Protein AF-A0A7C7N7G2-F1 (afdb_monomer)

pLDDT: mean 94.29, std 6.05, range [54.94, 98.62]

Foldseek 3Di:
DLLVVQVQPVLLVVQCVPDPDDDPVCSLVSSVSSVRPDSVSSVVCVVVVVCVVVVVVVVVVCVVVVNDDPPKDWAADQDPVVRDGPGDIDPDDDDPVVVVVRNVVRVVVVVVVVVPPD

Structure (mmCIF, N/CA/C/O backbone):
data_AF-A0A7C7N7G2-F1
#
_entry.id   AF-A0A7C7N7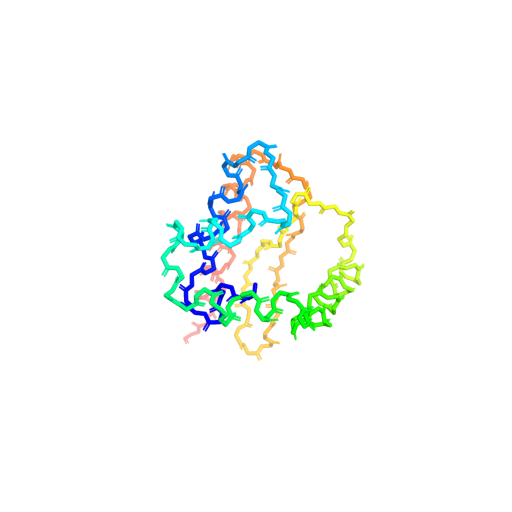G2-F1
#
loop_
_atom_site.group_PDB
_atom_site.id
_atom_site.type_symbol
_atom_site.label_atom_id
_atom_site.label_alt_id
_atom_site.label_comp_id
_atom_site.label_asym_id
_atom_site.label_entity_id
_atom_site.label_seq_id
_atom_site.pdbx_PDB_ins_code
_atom_site.Cartn_x
_atom_site.Cartn_y
_atom_site.Cartn_z
_atom_site.occupancy
_atom_site.B_iso_or_equiv
_atom_site.auth_seq_id
_atom_site.auth_comp_id
_atom_site.auth_asym_id
_atom_site.auth_atom_id
_atom_site.pdbx_PDB_model_num
ATOM 1 N N . GLU A 1 1 ? -8.825 -3.181 3.346 1.00 96.62 1 GLU A N 1
ATOM 2 C CA . GLU A 1 1 ? -10.116 -3.633 2.770 1.00 96.62 1 GLU A CA 1
ATOM 3 C C . GLU A 1 1 ? -11.375 -3.025 3.394 1.00 96.62 1 GLU A C 1
ATOM 5 O O . GLU A 1 1 ? -12.099 -2.375 2.659 1.00 96.62 1 GLU A O 1
ATOM 10 N N . CYS A 1 2 ? -11.637 -3.101 4.707 1.00 97.75 2 CYS A N 1
ATOM 11 C CA . CYS A 1 2 ? -12.882 -2.521 5.266 1.00 97.75 2 CYS A CA 1
ATOM 12 C C . CYS A 1 2 ? -13.076 -1.013 4.992 1.00 97.75 2 CYS A C 1
ATOM 14 O O . CYS A 1 2 ? -14.198 -0.563 4.784 1.00 97.75 2 CYS A O 1
ATOM 16 N N . ALA A 1 3 ? -11.994 -0.224 4.956 1.00 98.19 3 ALA A N 1
ATOM 17 C CA . ALA A 1 3 ? -12.060 1.171 4.507 1.00 98.19 3 ALA A CA 1
ATOM 18 C C . ALA A 1 3 ? -12.101 1.308 2.974 1.00 98.19 3 ALA A C 1
ATOM 20 O O . ALA A 1 3 ? -12.727 2.233 2.469 1.00 98.19 3 ALA A O 1
ATOM 21 N N . ARG A 1 4 ? -11.490 0.371 2.228 1.00 98.25 4 ARG A N 1
ATOM 22 C CA . ARG A 1 4 ? -11.544 0.321 0.754 1.00 98.25 4 ARG A CA 1
ATOM 23 C C . ARG A 1 4 ? -12.975 0.148 0.258 1.00 98.25 4 ARG A C 1
ATOM 25 O O . ARG A 1 4 ? -13.371 0.845 -0.662 1.00 98.25 4 ARG A O 1
ATOM 32 N N . GLU A 1 5 ? -13.753 -0.705 0.922 1.00 97.62 5 GLU A N 1
ATOM 33 C CA . GLU A 1 5 ? -15.187 -0.902 0.661 1.00 97.62 5 GLU A CA 1
ATOM 34 C C . GLU A 1 5 ? -15.998 0.405 0.751 1.00 97.62 5 GLU A C 1
ATOM 36 O O . GLU A 1 5 ? -17.083 0.502 0.191 1.00 97.62 5 GLU A O 1
ATOM 41 N N . GLN A 1 6 ? -15.469 1.420 1.439 1.00 98.19 6 GLN A N 1
ATOM 42 C CA . GLN A 1 6 ? -16.080 2.742 1.581 1.00 98.19 6 GLN A CA 1
ATOM 43 C C . GLN A 1 6 ? -15.257 3.846 0.894 1.00 98.19 6 GLN A C 1
ATOM 45 O O . GLN A 1 6 ? -15.407 5.019 1.223 1.00 98.19 6 GLN A O 1
ATOM 50 N N . GLY A 1 7 ? -14.361 3.478 -0.030 1.00 98.38 7 GLY A N 1
ATOM 51 C CA . GLY A 1 7 ? -13.561 4.413 -0.824 1.00 98.38 7 GLY A CA 1
ATOM 52 C C . GLY A 1 7 ? -12.432 5.120 -0.068 1.00 98.38 7 GLY A C 1
ATOM 53 O O . GLY A 1 7 ? -11.885 6.079 -0.593 1.00 98.38 7 GLY A O 1
ATOM 54 N N . LYS A 1 8 ? -12.077 4.671 1.145 1.00 98.62 8 LYS A N 1
ATOM 55 C CA . LYS A 1 8 ? -11.103 5.321 2.049 1.00 98.62 8 LYS A CA 1
ATOM 56 C C . LYS A 1 8 ? -9.864 4.483 2.339 1.00 98.62 8 LYS A C 1
ATOM 58 O O . LYS A 1 8 ? -9.337 4.478 3.453 1.00 98.62 8 LYS A O 1
ATOM 63 N N . PHE A 1 9 ? -9.420 3.703 1.353 1.00 98.12 9 PHE A N 1
ATOM 64 C CA . PHE A 1 9 ? -8.233 2.863 1.511 1.00 98.12 9 PHE A CA 1
ATOM 65 C C . PHE A 1 9 ? -6.979 3.704 1.745 1.00 98.12 9 PHE A C 1
ATOM 67 O O . PHE A 1 9 ? -6.290 3.504 2.743 1.00 98.12 9 PHE A O 1
ATOM 74 N N . TRP A 1 10 ? -6.700 4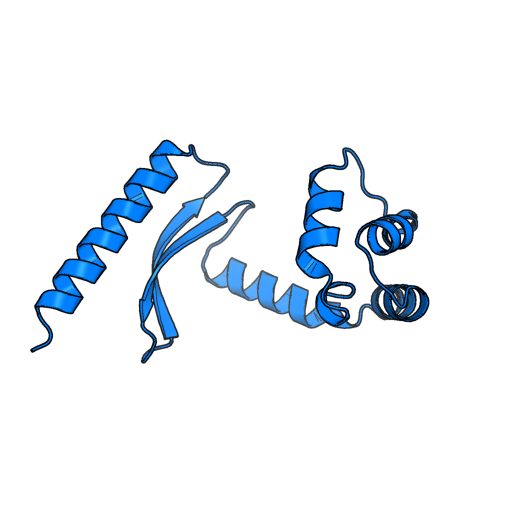.641 0.838 1.00 98.12 10 TRP A N 1
ATOM 75 C CA . TRP A 1 10 ? -5.451 5.395 0.832 1.00 98.12 10 TRP A CA 1
ATOM 76 C C . TRP A 1 10 ? -5.347 6.351 2.016 1.00 98.12 10 TRP A C 1
ATOM 78 O O . TRP A 1 10 ? -4.278 6.459 2.614 1.00 98.12 10 TRP A O 1
ATOM 88 N N . GLU A 1 11 ? -6.453 6.986 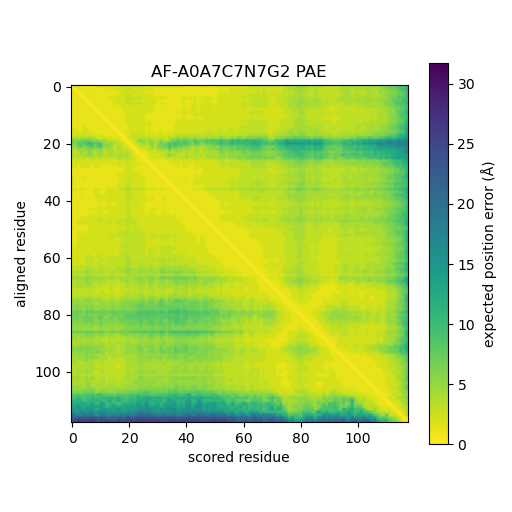2.399 1.00 98.50 11 GLU A N 1
ATOM 89 C CA . GLU A 1 11 ? -6.523 7.888 3.545 1.00 98.50 11 GLU A CA 1
ATOM 90 C C . GLU A 1 11 ? -6.302 7.143 4.859 1.00 98.50 11 GLU A C 1
ATOM 92 O O . GLU A 1 11 ? -5.506 7.591 5.685 1.00 98.50 11 GLU A O 1
ATOM 97 N N . LEU A 1 12 ? -6.933 5.974 5.041 1.00 98.06 12 LEU A N 1
ATOM 98 C CA . LEU A 1 12 ? -6.672 5.154 6.222 1.00 98.06 12 LEU A CA 1
ATOM 99 C C . LEU A 1 12 ? -5.223 4.666 6.224 1.00 98.06 12 LEU A C 1
ATOM 101 O O . LEU A 1 12 ? -4.540 4.804 7.231 1.00 98.06 12 LEU A O 1
ATOM 105 N N . GLN A 1 13 ? -4.741 4.137 5.100 1.00 97.00 13 GLN A N 1
ATOM 106 C CA . GLN A 1 13 ? -3.374 3.641 4.963 1.00 97.00 13 GLN A CA 1
ATOM 107 C C . GLN A 1 13 ? -2.348 4.724 5.329 1.00 97.00 13 GLN A C 1
ATOM 109 O O . GLN A 1 13 ? -1.498 4.476 6.177 1.00 97.00 13 GLN A O 1
ATOM 114 N N . LYS A 1 14 ? -2.490 5.952 4.813 1.00 97.44 14 LYS A N 1
ATOM 115 C CA . LYS A 1 14 ? -1.603 7.079 5.145 1.00 97.44 14 LYS A CA 1
ATOM 116 C C . LYS A 1 14 ? -1.557 7.359 6.650 1.00 97.44 14 LYS A C 1
ATOM 118 O O . LYS A 1 14 ? -0.478 7.532 7.205 1.00 97.44 14 LYS A O 1
ATOM 123 N N . LEU A 1 15 ? -2.714 7.373 7.315 1.00 96.56 15 LEU A N 1
ATOM 124 C CA . LEU A 1 15 ? -2.787 7.603 8.760 1.00 96.56 15 LEU A CA 1
ATOM 125 C C . LEU A 1 15 ? -2.127 6.481 9.570 1.00 96.56 15 LEU A C 1
ATOM 127 O O . LEU A 1 15 ? -1.502 6.760 10.590 1.00 96.56 15 LEU A O 1
ATOM 131 N N . LEU A 1 16 ? -2.266 5.226 9.133 1.00 95.94 16 LEU A N 1
ATOM 132 C CA . LEU A 1 16 ? -1.651 4.085 9.812 1.00 95.94 16 LEU A CA 1
ATOM 133 C C . LEU A 1 16 ? -0.126 4.087 9.660 1.00 95.94 16 LEU A C 1
ATOM 135 O O . LEU A 1 16 ? 0.560 3.861 10.647 1.00 95.94 16 LEU A O 1
ATOM 139 N N . TYR A 1 17 ? 0.399 4.392 8.469 1.00 94.06 17 TYR A N 1
ATOM 140 C CA . TYR A 1 17 ? 1.847 4.493 8.236 1.00 94.06 17 TYR A CA 1
ATOM 141 C C . TYR A 1 17 ? 2.499 5.666 8.977 1.00 94.06 17 TYR A C 1
ATOM 143 O O . TYR A 1 17 ? 3.665 5.581 9.338 1.00 94.06 17 TYR A O 1
ATOM 151 N N . ALA A 1 18 ? 1.758 6.750 9.214 1.00 95.31 18 ALA A N 1
ATOM 152 C CA . ALA A 1 18 ? 2.238 7.898 9.983 1.00 95.31 18 ALA A CA 1
ATOM 153 C C . ALA A 1 18 ? 2.114 7.718 11.510 1.00 95.31 18 ALA A C 1
ATOM 155 O O . ALA A 1 18 ? 2.437 8.637 12.255 1.00 95.31 18 ALA A O 1
ATOM 156 N N . SER A 1 19 ? 1.580 6.588 11.986 1.00 92.69 19 SER A N 1
ATOM 157 C CA . SER A 1 19 ? 1.373 6.336 13.415 1.00 92.69 19 SER A CA 1
ATOM 158 C C . SER A 1 19 ? 2.472 5.446 13.984 1.00 92.69 19 SER A C 1
ATOM 160 O O . SER A 1 19 ? 2.685 4.349 13.477 1.00 92.69 19 SER A O 1
ATOM 162 N N . ASP A 1 20 ? 3.070 5.850 15.106 1.00 87.00 20 ASP A N 1
ATOM 163 C CA . ASP A 1 20 ? 4.1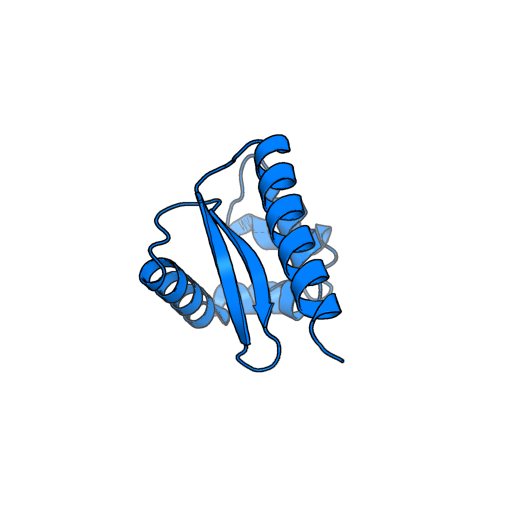21 5.068 15.782 1.00 87.00 20 ASP A CA 1
ATOM 164 C C . ASP A 1 20 ? 3.616 3.724 16.324 1.00 87.00 20 ASP A C 1
ATOM 166 O O . ASP A 1 20 ? 4.349 2.743 16.416 1.00 87.00 20 ASP A O 1
ATOM 170 N N . SER A 1 21 ? 2.336 3.667 16.703 1.00 87.81 21 SER A N 1
ATOM 171 C CA . SER A 1 21 ? 1.691 2.432 17.134 1.00 87.81 21 SER A CA 1
ATOM 172 C C . SER A 1 21 ? 0.227 2.398 16.718 1.00 87.81 21 SER A C 1
ATOM 174 O O . SER A 1 21 ? -0.529 3.357 16.881 1.00 87.81 21 SER A O 1
ATOM 176 N N . VAL A 1 22 ? -0.191 1.251 16.189 1.00 88.75 22 VAL A N 1
ATOM 177 C CA . VAL A 1 22 ? -1.573 1.006 15.780 1.00 88.75 22 VAL A CA 1
ATOM 178 C C . VAL A 1 22 ? -2.105 -0.174 16.573 1.00 88.75 22 VAL A C 1
ATOM 180 O O . VAL A 1 22 ? -1.664 -1.307 16.400 1.00 88.75 22 VAL A O 1
ATOM 183 N N . SER A 1 23 ? -3.106 0.072 17.418 1.00 90.50 23 SER A N 1
ATOM 184 C CA . SER A 1 23 ? -3.841 -1.004 18.082 1.00 90.50 23 SER A CA 1
ATOM 185 C C . SER A 1 23 ? -5.150 -1.301 17.360 1.00 90.50 23 SER A C 1
ATOM 187 O O . SE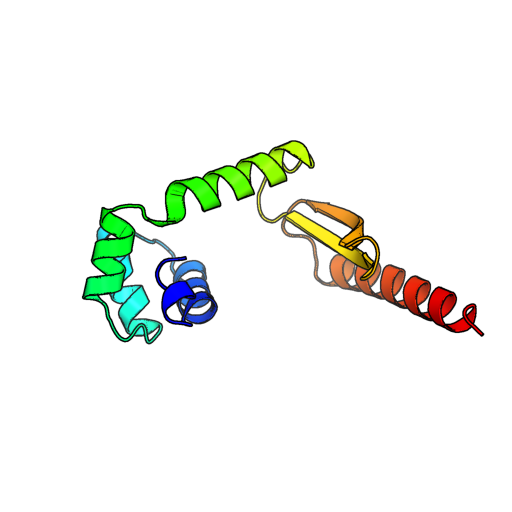R A 1 23 ? -5.861 -0.401 16.900 1.00 90.50 23 SER A O 1
ATOM 189 N N . ARG A 1 24 ? -5.524 -2.586 17.311 1.00 86.88 24 ARG A N 1
ATOM 190 C CA . ARG A 1 24 ? -6.785 -3.021 16.691 1.00 86.88 24 ARG A CA 1
ATOM 191 C C . ARG A 1 24 ? -8.002 -2.324 17.306 1.00 86.88 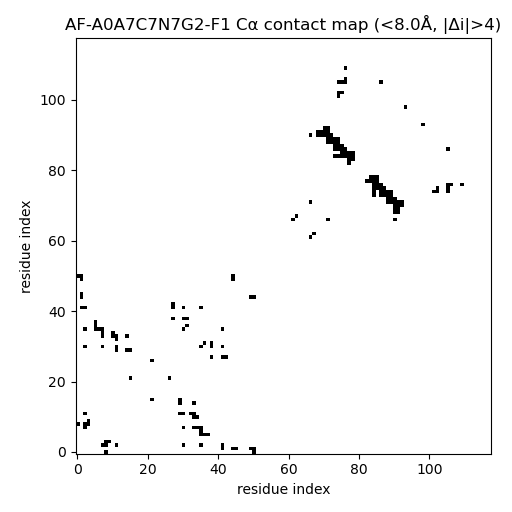24 ARG A C 1
ATOM 193 O O . ARG A 1 24 ? -8.913 -1.944 16.576 1.00 86.88 24 ARG A O 1
ATOM 200 N N . ALA A 1 25 ? -7.992 -2.105 18.623 1.00 89.00 25 ALA A N 1
ATOM 201 C CA . ALA A 1 25 ? -9.067 -1.415 19.335 1.00 89.00 25 ALA A CA 1
ATOM 202 C C . ALA A 1 25 ? -9.278 0.026 18.835 1.00 89.00 25 ALA A C 1
ATOM 204 O O . ALA A 1 25 ? -10.414 0.499 18.774 1.00 89.00 25 ALA A O 1
ATOM 205 N N . LYS A 1 26 ? -8.206 0.709 18.410 1.00 91.56 26 LYS A N 1
ATOM 206 C CA . LYS A 1 26 ? -8.249 2.099 17.936 1.00 91.56 26 LYS A CA 1
ATOM 207 C C . LYS A 1 26 ? -8.443 2.241 16.421 1.00 91.56 26 LYS A C 1
ATOM 209 O O . LYS A 1 26 ? -8.660 3.355 15.957 1.00 91.56 26 LYS A O 1
ATOM 214 N N . LEU A 1 27 ? -8.466 1.154 15.638 1.00 94.81 27 LEU A N 1
ATOM 215 C CA . LEU A 1 27 ? -8.610 1.222 14.169 1.00 94.81 27 LEU A CA 1
ATOM 216 C C . LEU A 1 27 ? -9.844 2.006 13.698 1.00 94.81 27 LEU A C 1
ATOM 218 O O . LEU A 1 27 ? -9.781 2.710 12.695 1.00 94.81 27 LEU A O 1
ATOM 222 N N . HIS A 1 28 ? -10.956 1.930 14.430 1.00 95.06 28 HIS A N 1
ATOM 223 C CA . HIS A 1 28 ? -12.165 2.685 14.096 1.00 95.06 28 HIS A CA 1
ATOM 224 C C . HIS A 1 28 ? -11.973 4.210 14.224 1.00 95.06 28 HIS A C 1
ATOM 226 O O . HIS A 1 28 ? -12.621 4.968 13.509 1.00 95.06 28 HIS A O 1
ATOM 232 N N . GLN A 1 29 ? -11.075 4.674 15.101 1.00 96.19 29 GLN A N 1
ATOM 233 C CA . GLN A 1 29 ? -10.749 6.096 15.250 1.00 96.19 29 GLN A CA 1
ATOM 234 C C . GLN A 1 29 ? -9.953 6.593 14.040 1.00 96.19 29 GLN A C 1
ATOM 236 O O . GLN A 1 29 ? -10.250 7.657 13.504 1.00 96.19 29 GLN A O 1
ATOM 241 N N . TYR A 1 30 ? -8.999 5.794 13.558 1.00 97.75 30 TYR A N 1
ATOM 242 C CA . TYR A 1 30 ? -8.291 6.078 12.309 1.00 97.75 30 TYR A CA 1
ATOM 243 C C . TYR A 1 30 ? -9.232 6.051 11.106 1.00 97.75 30 TYR A C 1
ATOM 245 O O . TYR A 1 30 ? -9.156 6.933 10.260 1.00 97.75 30 TYR A O 1
ATOM 253 N N . ALA A 1 31 ? -10.170 5.101 11.061 1.00 97.81 31 ALA A N 1
ATOM 254 C CA . ALA A 1 31 ? -11.195 5.052 10.022 1.00 97.81 31 ALA A CA 1
ATOM 255 C C . ALA A 1 31 ? -12.060 6.326 10.009 1.00 97.81 31 ALA A C 1
ATOM 257 O O . ALA A 1 31 ? -12.276 6.898 8.943 1.00 97.81 31 ALA A O 1
ATOM 258 N N . LYS A 1 32 ? -12.483 6.824 11.182 1.00 97.81 32 LYS A N 1
ATOM 259 C CA . LYS A 1 32 ? -13.177 8.121 11.304 1.00 97.81 32 LYS A CA 1
ATOM 260 C C . LYS A 1 32 ? -12.337 9.264 10.737 1.00 97.81 32 LYS A C 1
ATOM 262 O O . LYS A 1 32 ? -12.822 10.006 9.891 1.00 97.81 32 LYS A O 1
ATOM 267 N N . LYS A 1 33 ? -11.070 9.372 11.154 1.00 97.75 33 LYS A N 1
ATOM 268 C CA . LYS A 1 33 ? -10.136 10.403 10.661 1.00 97.75 33 LYS A CA 1
ATOM 269 C C . LYS A 1 33 ? -9.896 10.310 9.149 1.00 97.75 33 LYS A C 1
ATOM 271 O O . LYS A 1 33 ? -9.757 11.333 8.494 1.00 97.75 33 LYS A O 1
ATOM 276 N N . ALA A 1 34 ? -9.898 9.101 8.592 1.00 98.12 34 ALA A N 1
ATOM 277 C CA . ALA A 1 34 ? -9.780 8.849 7.157 1.00 98.12 34 ALA A CA 1
ATOM 278 C C . ALA A 1 34 ? -11.043 9.223 6.356 1.00 98.12 34 ALA A C 1
ATOM 280 O O . ALA A 1 34 ? -11.050 9.105 5.132 1.00 98.12 34 ALA A O 1
ATOM 281 N N . GLY A 1 35 ? -12.130 9.627 7.021 1.00 98.31 35 GLY A N 1
ATOM 282 C CA . GLY A 1 35 ? -13.397 9.968 6.378 1.00 98.31 35 GLY A CA 1
ATOM 283 C C . GLY A 1 35 ? -14.270 8.759 6.030 1.00 98.31 35 GLY A C 1
ATOM 284 O O . GLY A 1 35 ? -15.117 8.857 5.141 1.00 98.31 35 GLY A O 1
ATOM 285 N N . VAL A 1 36 ? -14.077 7.610 6.692 1.00 98.56 36 VAL A N 1
ATOM 286 C CA . VAL A 1 36 ? -14.992 6.465 6.565 1.00 98.56 36 VAL A CA 1
ATOM 287 C C . VAL A 1 36 ? -16.353 6.867 7.131 1.00 98.56 36 VAL A C 1
ATOM 289 O O . VAL A 1 36 ? -16.478 7.140 8.323 1.00 98.56 36 VAL A O 1
ATOM 292 N N . ARG A 1 37 ? -17.377 6.896 6.270 1.00 98.00 37 ARG A N 1
ATOM 293 C CA . ARG A 1 37 ? -18.709 7.414 6.618 1.00 98.00 37 ARG A CA 1
ATOM 294 C C . ARG A 1 37 ? -19.478 6.486 7.556 1.00 98.00 37 ARG A C 1
ATOM 296 O O . ARG A 1 37 ? -20.057 6.951 8.529 1.00 98.00 37 ARG A O 1
ATOM 303 N N . ASN A 1 38 ? -19.475 5.179 7.287 1.00 98.31 38 ASN A N 1
ATOM 304 C CA . ASN A 1 38 ? -20.196 4.200 8.096 1.00 98.31 38 ASN A CA 1
ATOM 305 C C . ASN A 1 38 ? -19.221 3.394 8.966 1.00 98.31 38 ASN A C 1
ATOM 307 O O . ASN A 1 38 ? -18.636 2.386 8.548 1.00 98.31 38 ASN A O 1
ATOM 311 N N . ILE A 1 39 ? -19.040 3.862 10.199 1.00 98.06 39 ILE A N 1
ATOM 312 C CA . ILE A 1 39 ? -18.115 3.255 11.158 1.00 98.06 39 ILE A CA 1
ATOM 313 C C . ILE A 1 39 ? -18.639 1.936 11.711 1.00 98.06 39 ILE A C 1
ATOM 315 O O . ILE A 1 39 ? -17.835 1.040 11.965 1.00 98.06 39 ILE A O 1
ATOM 319 N N . ASP A 1 40 ? -19.950 1.768 11.849 1.00 98.19 40 ASP A N 1
ATOM 320 C CA . ASP A 1 40 ? -20.505 0.500 12.319 1.00 98.19 40 ASP A CA 1
ATOM 321 C C . ASP A 1 40 ? -20.308 -0.603 11.278 1.00 98.19 40 ASP A C 1
ATOM 323 O O . ASP A 1 40 ? -19.788 -1.663 11.616 1.00 98.19 40 ASP A O 1
ATOM 327 N N . ARG A 1 41 ? -20.530 -0.317 9.987 1.00 98.19 41 ARG A N 1
ATOM 328 C CA . ARG A 1 41 ? -20.170 -1.226 8.883 1.00 98.19 41 ARG A CA 1
ATOM 329 C C . ARG A 1 41 ? -18.678 -1.553 8.879 1.00 98.19 41 ARG A C 1
ATOM 331 O O . ARG A 1 41 ? -18.301 -2.703 8.662 1.00 98.19 41 ARG A O 1
ATOM 338 N N . PHE A 1 42 ? -17.814 -0.571 9.144 1.00 98.31 42 PHE A N 1
ATOM 339 C CA . PHE A 1 42 ? -16.372 -0.806 9.260 1.00 98.31 42 PHE A CA 1
ATOM 340 C C . PHE A 1 42 ? -16.032 -1.739 10.434 1.00 98.31 42 PHE A C 1
ATOM 342 O O . PHE A 1 42 ? -15.250 -2.677 10.268 1.00 98.31 42 PHE A O 1
ATOM 349 N N . LYS A 1 43 ? -16.632 -1.515 11.611 1.00 97.38 43 LYS A N 1
ATOM 350 C CA . LYS A 1 43 ? -16.442 -2.353 12.805 1.00 97.38 43 LYS A CA 1
ATOM 351 C C . LYS A 1 43 ? -16.940 -3.778 12.573 1.00 97.38 43 LYS A C 1
ATOM 353 O O . LYS A 1 43 ? -16.214 -4.713 12.901 1.00 97.38 43 LYS A O 1
ATOM 358 N N . THR A 1 44 ? -18.119 -3.944 11.977 1.00 97.88 44 THR A N 1
ATOM 359 C CA . THR A 1 44 ? -18.675 -5.253 11.610 1.00 97.88 44 THR A CA 1
ATOM 360 C C . THR A 1 44 ? -17.757 -5.979 10.632 1.00 97.88 44 THR A C 1
ATOM 362 O O . THR A 1 44 ? -17.330 -7.090 10.925 1.00 97.88 44 THR A O 1
ATOM 365 N N . CYS A 1 45 ? -17.311 -5.308 9.563 1.00 97.94 45 CYS A N 1
ATOM 366 C CA . CYS A 1 45 ? -16.348 -5.864 8.608 1.00 97.94 45 CYS A CA 1
ATOM 367 C C . CYS A 1 45 ? -15.057 -6.370 9.278 1.00 97.94 45 CYS A C 1
ATOM 369 O O . CYS A 1 45 ? -14.566 -7.455 8.953 1.00 97.94 45 CYS A O 1
ATOM 371 N N . LEU A 1 46 ? -14.506 -5.610 10.236 1.00 96.19 46 LEU A N 1
ATOM 372 C CA . LEU A 1 46 ? -13.329 -6.032 11.001 1.00 96.19 46 LEU A CA 1
ATOM 373 C C . LEU A 1 46 ? -13.623 -7.214 11.933 1.00 96.19 46 LEU A C 1
ATOM 375 O O . LEU A 1 46 ? -12.797 -8.123 12.028 1.00 96.19 46 LEU A O 1
ATOM 379 N N . LYS A 1 47 ? -14.768 -7.195 12.627 1.00 96.38 47 LYS A N 1
ATOM 380 C CA . LYS A 1 47 ? -15.188 -8.239 13.574 1.00 96.38 47 LYS A CA 1
ATOM 381 C C . LYS A 1 47 ? -15.394 -9.576 12.866 1.00 96.38 47 LYS A C 1
ATOM 383 O O . LYS A 1 47 ? -14.857 -10.584 13.310 1.00 96.38 47 LYS A O 1
ATOM 388 N N . GLU A 1 48 ? -16.112 -9.557 11.750 1.00 97.56 48 GLU A N 1
ATOM 389 C CA . GLU A 1 48 ? -16.408 -10.733 10.923 1.00 97.56 48 GLU A CA 1
ATOM 390 C C . GLU A 1 48 ? -15.203 -11.194 10.107 1.00 97.56 48 GLU A C 1
ATOM 392 O O . GLU A 1 48 ? -15.224 -12.271 9.524 1.00 97.56 48 GLU A O 1
ATOM 397 N N . ARG A 1 49 ? -14.130 -10.391 10.070 1.00 97.06 49 ARG A N 1
ATOM 398 C CA . ARG A 1 49 ? -12.936 -10.664 9.265 1.00 97.06 49 ARG A CA 1
ATOM 399 C C . ARG A 1 49 ? -13.289 -10.871 7.786 1.00 97.06 49 ARG A C 1
ATOM 401 O O . ARG A 1 49 ? -12.652 -11.675 7.114 1.00 97.06 49 ARG A O 1
ATOM 408 N N . LYS A 1 50 ? -14.250 -10.092 7.276 1.00 98.25 50 LYS A N 1
ATOM 409 C CA . LYS A 1 50 ? -14.873 -10.226 5.944 1.00 98.25 50 LYS A CA 1
ATOM 410 C C . LYS A 1 50 ? -13.890 -10.428 4.781 1.00 98.25 50 LYS A C 1
ATOM 412 O O . LYS A 1 50 ? -14.202 -11.127 3.831 1.00 98.25 50 LYS A O 1
ATOM 417 N N . TYR A 1 51 ? -12.709 -9.812 4.846 1.00 98.25 51 TYR A N 1
ATOM 418 C CA . TYR A 1 51 ? -11.689 -9.872 3.789 1.00 98.25 51 TYR A CA 1
ATOM 419 C C . TYR A 1 51 ? -10.456 -10.704 4.157 1.00 98.25 51 TYR A C 1
ATOM 421 O O . TYR A 1 51 ? -9.423 -10.575 3.506 1.00 98.25 51 TYR A O 1
ATOM 429 N N . LYS A 1 52 ? -10.521 -11.511 5.222 1.00 98.06 52 LYS A N 1
ATOM 430 C CA . LYS A 1 52 ? -9.376 -12.300 5.692 1.00 98.06 52 LYS A CA 1
ATOM 431 C C . LYS A 1 52 ? -8.841 -13.213 4.598 1.00 98.06 52 LYS A C 1
ATOM 433 O O . LYS A 1 52 ? -7.639 -13.193 4.368 1.00 98.06 52 LYS A O 1
ATOM 438 N N . ASP A 1 53 ? -9.710 -13.975 3.946 1.00 98.38 53 ASP A N 1
ATOM 439 C CA . ASP A 1 53 ? -9.264 -15.003 3.005 1.00 98.38 53 ASP A CA 1
ATOM 440 C C . ASP A 1 53 ? -8.621 -14.375 1.772 1.00 98.38 53 ASP A C 1
ATOM 442 O O . ASP A 1 53 ? -7.504 -14.741 1.435 1.00 98.38 53 ASP A O 1
ATOM 446 N N . ARG A 1 54 ? -9.209 -13.299 1.232 1.00 97.69 54 ARG A N 1
ATOM 447 C CA . ARG A 1 54 ? -8.575 -12.502 0.173 1.00 97.69 54 ARG A CA 1
ATOM 448 C C . ARG A 1 54 ? -7.175 -12.012 0.563 1.00 97.69 54 ARG A C 1
ATOM 450 O O . ARG A 1 54 ? -6.247 -12.166 -0.212 1.00 97.69 54 ARG A O 1
ATOM 457 N N . VAL A 1 55 ? -7.000 -11.455 1.766 1.00 97.38 55 VAL A N 1
ATOM 458 C CA . VAL A 1 55 ? -5.674 -10.994 2.229 1.00 97.38 55 VAL A CA 1
ATOM 459 C C . VAL A 1 55 ? -4.687 -12.159 2.376 1.00 97.38 55 VAL A C 1
ATOM 461 O O . VAL A 1 55 ? -3.499 -11.995 2.108 1.00 97.38 55 VAL A O 1
ATOM 464 N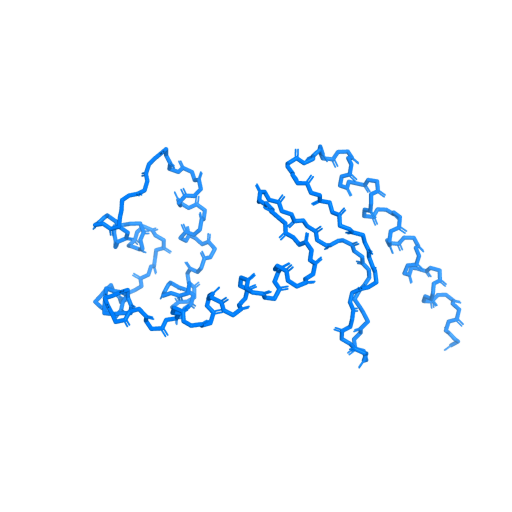 N . LEU A 1 56 ? -5.152 -13.332 2.813 1.00 98.06 56 LEU A N 1
ATOM 465 C CA . LEU A 1 56 ? -4.311 -14.526 2.917 1.00 98.06 56 LEU A CA 1
ATOM 466 C C . LEU A 1 56 ? -3.948 -15.102 1.548 1.00 98.06 56 LEU A C 1
ATOM 468 O O . LEU A 1 56 ? -2.852 -15.634 1.399 1.00 98.06 56 LEU A O 1
ATOM 472 N N . ASP A 1 57 ? -4.836 -15.006 0.568 1.00 98.19 57 ASP A N 1
ATOM 473 C CA . ASP A 1 57 ? -4.569 -15.458 -0.792 1.00 98.19 57 ASP A CA 1
ATOM 474 C C . ASP A 1 57 ? -3.590 -14.518 -1.503 1.00 98.19 57 ASP A C 1
ATOM 476 O O . ASP A 1 57 ? -2.590 -15.009 -2.029 1.00 98.19 57 ASP A O 1
ATOM 480 N N . ASP A 1 58 ? -3.762 -13.196 -1.369 1.00 96.50 58 ASP A N 1
ATOM 481 C CA . ASP A 1 58 ? -2.791 -12.191 -1.832 1.00 96.50 58 ASP A CA 1
ATOM 482 C C . ASP A 1 58 ? -1.395 -12.447 -1.210 1.00 96.50 58 ASP A C 1
ATOM 484 O O . ASP A 1 58 ? -0.364 -12.387 -1.885 1.00 96.50 58 ASP A O 1
ATOM 488 N N . LEU A 1 59 ? -1.341 -12.795 0.086 1.00 96.88 59 LEU A N 1
ATOM 489 C CA . LEU A 1 59 ? -0.093 -13.148 0.775 1.00 96.88 59 LEU A CA 1
ATOM 490 C C . LEU A 1 59 ? 0.556 -14.412 0.186 1.00 96.88 59 LEU A C 1
ATOM 492 O O . LEU A 1 59 ? 1.762 -14.421 -0.068 1.00 96.88 59 LEU A O 1
ATOM 496 N N . LYS A 1 60 ? -0.222 -15.482 -0.030 1.00 97.69 60 LYS A N 1
ATOM 497 C CA . LYS A 1 60 ? 0.283 -16.733 -0.625 1.00 97.69 60 LYS A CA 1
ATOM 498 C C . LYS A 1 60 ? 0.806 -16.500 -2.037 1.00 97.69 60 LYS A C 1
ATOM 500 O O . LYS A 1 60 ? 1.816 -17.092 -2.406 1.00 97.69 60 LYS A O 1
ATOM 505 N N . GLU A 1 61 ? 0.127 -15.673 -2.824 1.00 95.44 61 GLU A N 1
ATOM 506 C CA . GLU A 1 61 ? 0.555 -15.333 -4.177 1.00 95.44 61 GLU A CA 1
ATOM 507 C C . GLU A 1 61 ? 1.900 -14.602 -4.165 1.00 95.44 61 GLU A C 1
ATOM 509 O O . GLU A 1 61 ? 2.836 -15.042 -4.832 1.00 95.44 61 GLU A O 1
ATOM 514 N N . GLY A 1 62 ? 2.066 -13.601 -3.294 1.00 95.12 62 GLY A N 1
ATOM 515 C CA . GLY A 1 62 ? 3.367 -12.962 -3.083 1.00 95.12 62 GLY A CA 1
ATOM 516 C C . GLY A 1 62 ? 4.466 -13.963 -2.700 1.00 95.12 62 GLY A C 1
ATOM 517 O O . GLY A 1 62 ? 5.565 -13.932 -3.254 1.00 95.12 62 GLY A O 1
ATOM 518 N N . MET A 1 63 ? 4.168 -14.916 -1.810 1.00 96.06 63 MET A N 1
ATOM 519 C CA . MET A 1 63 ? 5.126 -15.960 -1.423 1.00 96.06 63 MET A CA 1
ATOM 520 C C . MET A 1 63 ? 5.505 -16.900 -2.577 1.00 96.06 63 MET A C 1
ATOM 522 O O . MET A 1 63 ? 6.664 -17.325 -2.642 1.00 96.06 63 MET A O 1
ATOM 526 N N . LYS A 1 64 ? 4.556 -17.231 -3.466 1.00 95.56 64 LYS A N 1
ATOM 527 C CA . LYS A 1 64 ? 4.797 -18.035 -4.679 1.00 95.56 64 LYS A CA 1
ATOM 528 C C . LYS A 1 64 ? 5.693 -17.302 -5.673 1.00 95.56 64 LYS A C 1
ATOM 530 O O . LYS A 1 64 ? 6.540 -17.935 -6.290 1.00 95.56 64 LYS A O 1
ATOM 535 N N . LEU A 1 65 ? 5.565 -15.977 -5.755 1.00 92.56 65 LEU A N 1
ATOM 536 C CA . LEU A 1 65 ? 6.451 -15.104 -6.534 1.00 92.56 65 LEU A CA 1
ATOM 537 C C . LEU A 1 65 ? 7.846 -14.931 -5.901 1.00 92.56 65 LEU A C 1
ATOM 539 O O . LEU A 1 65 ? 8.670 -14.181 -6.415 1.00 92.56 65 LEU A O 1
ATOM 543 N N . GLY A 1 66 ? 8.129 -15.601 -4.778 1.00 93.12 66 GLY A N 1
ATOM 544 C CA . GLY A 1 66 ? 9.421 -15.525 -4.097 1.00 93.12 66 GLY A CA 1
ATOM 545 C C . GLY A 1 66 ? 9.581 -14.311 -3.180 1.00 93.12 66 GLY A C 1
ATOM 546 O O . GLY A 1 66 ? 10.668 -14.103 -2.647 1.00 93.12 66 GLY A O 1
ATOM 547 N N . ILE A 1 67 ? 8.521 -13.533 -2.931 1.00 95.75 67 ILE A N 1
ATOM 548 C CA . ILE A 1 67 ? 8.570 -12.396 -2.005 1.00 95.75 67 ILE A CA 1
ATOM 549 C C . ILE A 1 67 ? 8.706 -12.923 -0.571 1.00 95.75 67 ILE A C 1
ATOM 551 O O . ILE A 1 67 ? 7.939 -13.781 -0.122 1.00 95.75 67 ILE A O 1
ATOM 555 N N . ARG A 1 68 ? 9.707 -12.411 0.154 1.00 93.88 68 ARG A N 1
ATOM 556 C CA . ARG A 1 68 ? 10.040 -12.838 1.528 1.00 93.88 68 ARG A CA 1
ATOM 557 C C . ARG A 1 68 ? 9.911 -11.739 2.578 1.00 93.88 68 ARG A C 1
ATOM 559 O O . ARG A 1 68 ? 9.938 -12.046 3.765 1.00 93.88 68 ARG A O 1
ATOM 566 N N . GLY A 1 69 ? 9.764 -10.482 2.172 1.00 93.94 69 GLY A N 1
ATOM 567 C CA . GLY A 1 69 ? 9.740 -9.357 3.099 1.00 93.94 69 GLY A CA 1
ATOM 568 C C . GLY A 1 69 ? 9.111 -8.105 2.505 1.00 93.94 69 GLY A C 1
ATOM 569 O O . GLY A 1 69 ? 8.857 -8.015 1.303 1.00 93.94 69 GLY A O 1
ATOM 570 N N . THR A 1 70 ? 8.845 -7.138 3.377 1.00 94.06 70 THR A N 1
ATOM 571 C CA . THR A 1 70 ? 8.232 -5.858 3.018 1.00 94.06 70 THR A CA 1
ATOM 572 C C . THR A 1 70 ? 9.157 -4.684 3.360 1.00 94.06 70 THR A C 1
ATOM 574 O O . THR A 1 70 ? 9.781 -4.723 4.421 1.00 94.06 70 THR A O 1
ATOM 577 N N . PRO A 1 71 ? 9.182 -3.615 2.544 1.00 96.06 71 PRO A N 1
ATOM 578 C CA . PRO A 1 71 ? 8.493 -3.514 1.258 1.00 96.06 71 PRO A CA 1
ATOM 579 C C . PRO A 1 71 ? 9.207 -4.337 0.171 1.00 96.06 71 PRO A C 1
ATOM 581 O O . PRO A 1 71 ? 10.408 -4.562 0.251 1.00 96.06 71 PRO A O 1
ATOM 584 N N . THR A 1 72 ? 8.456 -4.787 -0.830 1.00 96.62 72 THR A N 1
ATOM 585 C CA . THR A 1 72 ? 8.983 -5.354 -2.081 1.00 96.62 72 THR A CA 1
ATOM 586 C C . THR A 1 72 ? 8.159 -4.779 -3.226 1.00 96.62 72 THR A C 1
ATOM 588 O O . THR A 1 72 ? 6.942 -4.641 -3.092 1.00 96.62 72 THR A O 1
ATOM 591 N N . PHE A 1 73 ? 8.814 -4.439 -4.332 1.00 95.81 73 PHE A N 1
ATOM 592 C CA . PHE A 1 73 ? 8.201 -3.841 -5.516 1.00 95.81 73 PHE A CA 1
ATOM 593 C C . PHE A 1 73 ? 8.486 -4.705 -6.743 1.00 95.81 73 PHE A C 1
ATOM 595 O O . PHE A 1 73 ? 9.578 -5.253 -6.865 1.00 95.81 73 PHE A O 1
ATOM 602 N N . ILE A 1 74 ? 7.520 -4.793 -7.656 1.00 94.75 74 ILE A N 1
ATOM 603 C CA . ILE A 1 74 ? 7.710 -5.332 -9.008 1.00 94.75 74 ILE A CA 1
ATOM 604 C C . ILE A 1 74 ? 7.648 -4.133 -9.948 1.00 94.75 74 ILE A C 1
ATOM 606 O O . ILE A 1 74 ? 6.613 -3.470 -10.005 1.00 94.75 74 ILE A O 1
ATOM 610 N N . LEU A 1 75 ? 8.748 -3.817 -10.629 1.00 95.00 75 LEU A N 1
ATOM 611 C CA . LEU A 1 75 ? 8.823 -2.686 -11.556 1.00 95.00 75 LEU A CA 1
ATOM 612 C C . LEU A 1 75 ? 9.130 -3.186 -12.958 1.00 95.00 75 LEU A C 1
ATOM 614 O O . LEU A 1 75 ? 10.053 -3.976 -13.143 1.00 95.00 75 LEU A O 1
ATOM 618 N N . GLY A 1 76 ? 8.354 -2.725 -13.932 1.00 94.81 76 GLY A N 1
ATOM 619 C CA . GLY A 1 76 ? 8.402 -3.249 -15.286 1.00 94.81 76 GLY A CA 1
ATOM 620 C C . GLY A 1 76 ? 7.383 -2.596 -16.207 1.00 94.81 76 GLY A C 1
ATOM 621 O O . GLY A 1 76 ? 6.747 -1.602 -15.846 1.00 94.81 76 GLY A O 1
ATOM 622 N N . THR A 1 77 ? 7.207 -3.193 -17.379 1.00 94.50 77 THR A N 1
ATOM 623 C CA . THR A 1 77 ? 6.110 -2.891 -18.303 1.00 94.50 77 THR A CA 1
ATOM 624 C C . THR A 1 77 ? 4.944 -3.842 -18.048 1.00 94.50 77 THR A C 1
ATOM 626 O O . THR A 1 77 ? 5.145 -5.002 -17.691 1.00 94.50 77 THR A O 1
ATOM 629 N N . TYR A 1 78 ? 3.715 -3.341 -18.176 1.00 91.94 78 TYR A N 1
ATOM 630 C CA . TYR A 1 78 ? 2.508 -4.157 -18.071 1.00 91.94 78 TYR A CA 1
ATOM 631 C C . TYR A 1 78 ? 1.961 -4.412 -19.470 1.00 91.94 78 TYR A C 1
ATOM 633 O O . TYR A 1 78 ? 1.548 -3.473 -20.148 1.00 91.94 78 TYR A O 1
ATOM 641 N N . ASP A 1 79 ? 1.963 -5.675 -19.874 1.00 90.81 79 ASP A N 1
ATOM 642 C CA . ASP A 1 79 ? 1.320 -6.130 -21.097 1.00 90.81 79 ASP A CA 1
ATOM 643 C C . ASP A 1 79 ? -0.188 -6.257 -20.839 1.00 90.81 79 ASP A C 1
ATOM 645 O O . ASP A 1 79 ? -0.632 -7.011 -19.968 1.00 90.81 79 ASP A O 1
ATOM 649 N N . THR A 1 80 ? -0.989 -5.481 -21.568 1.00 90.38 80 THR A N 1
ATOM 650 C CA . THR A 1 80 ? -2.448 -5.464 -21.418 1.00 90.38 80 THR A CA 1
ATOM 651 C C . THR A 1 80 ? -3.129 -6.701 -21.985 1.00 90.38 80 THR A C 1
ATOM 653 O O . THR A 1 80 ? -4.200 -7.063 -21.492 1.00 90.38 80 THR A O 1
ATOM 656 N N . ASP A 1 81 ? -2.516 -7.350 -22.972 1.00 92.81 81 ASP A N 1
ATOM 657 C CA . ASP A 1 81 ? -3.077 -8.496 -23.679 1.00 92.81 81 ASP A CA 1
ATOM 658 C C . ASP A 1 81 ? -2.855 -9.772 -22.869 1.00 92.81 81 ASP A C 1
ATOM 660 O O . ASP A 1 81 ? -3.790 -10.536 -22.616 1.00 92.81 81 ASP A O 1
ATOM 664 N N . THR A 1 82 ? -1.628 -9.973 -22.381 1.00 94.75 82 THR A N 1
ATOM 665 C CA . THR A 1 82 ? -1.286 -11.146 -21.559 1.00 94.75 82 THR A CA 1
ATOM 666 C C . THR A 1 82 ? -1.536 -10.928 -20.070 1.00 94.75 82 THR A C 1
ATOM 668 O O . THR A 1 82 ? -1.616 -11.895 -19.309 1.00 94.75 82 THR A O 1
ATOM 671 N N . ARG A 1 83 ? -1.717 -9.670 -19.642 1.00 92.88 83 ARG A N 1
ATOM 672 C CA . ARG A 1 83 ? -1.880 -9.261 -18.236 1.00 92.88 83 ARG A CA 1
ATOM 673 C C . ARG A 1 83 ? -0.664 -9.615 -17.376 1.00 92.88 83 ARG A C 1
ATOM 675 O O . ARG A 1 83 ? -0.805 -9.894 -16.183 1.00 92.88 83 ARG A O 1
ATOM 682 N N . VAL A 1 84 ? 0.524 -9.594 -17.977 1.00 91.69 84 VAL A N 1
ATOM 683 C CA . VAL A 1 84 ? 1.802 -9.918 -17.334 1.00 91.69 84 VAL A CA 1
ATOM 684 C C . VAL A 1 84 ? 2.626 -8.650 -17.120 1.00 91.69 84 VAL A C 1
ATOM 686 O O . VAL A 1 84 ? 2.623 -7.733 -17.937 1.00 91.69 84 VAL A O 1
ATOM 689 N N . VAL A 1 85 ? 3.347 -8.595 -15.998 1.00 92.62 85 VAL A N 1
ATOM 690 C CA . VAL A 1 85 ? 4.385 -7.582 -15.774 1.00 92.62 85 VAL A CA 1
ATOM 691 C C . VAL A 1 85 ? 5.736 -8.164 -16.177 1.00 92.62 85 VAL A C 1
ATOM 693 O O . VAL A 1 85 ? 6.218 -9.102 -15.541 1.00 92.62 85 VAL A O 1
ATOM 696 N N . HIS A 1 86 ? 6.366 -7.582 -17.196 1.00 92.88 86 HIS A N 1
ATOM 697 C CA . HIS A 1 86 ? 7.746 -7.876 -17.575 1.00 92.88 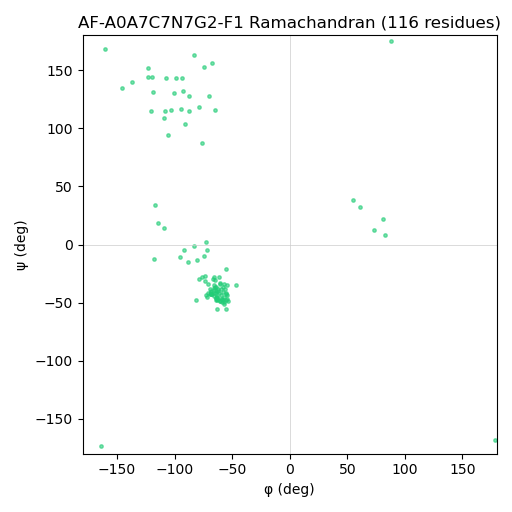86 HIS A CA 1
ATOM 698 C C . HIS A 1 86 ? 8.664 -6.918 -16.826 1.00 92.88 86 HIS A C 1
ATOM 700 O O . HIS A 1 86 ? 8.723 -5.726 -17.130 1.00 92.88 86 HIS A O 1
ATOM 706 N N . GLY A 1 87 ? 9.334 -7.418 -15.789 1.00 94.12 87 GLY A N 1
ATOM 707 C CA . GLY A 1 87 ? 9.975 -6.542 -14.822 1.00 94.12 87 GLY A CA 1
ATOM 708 C C . GLY A 1 87 ? 10.997 -7.211 -13.922 1.00 94.12 87 GLY A C 1
ATOM 709 O O . GLY A 1 87 ? 11.323 -8.389 -14.059 1.00 94.12 87 GLY A O 1
ATOM 710 N N . GLU A 1 88 ? 11.479 -6.432 -12.959 1.00 93.81 88 GLU A N 1
ATOM 711 C CA . GLU A 1 88 ? 12.389 -6.882 -11.914 1.00 93.81 88 GLU A CA 1
ATOM 712 C C . GLU A 1 88 ? 11.833 -6.615 -10.513 1.00 93.81 88 GLU A C 1
ATOM 714 O O . GLU A 1 88 ? 11.034 -5.700 -10.285 1.00 93.81 88 GLU A O 1
ATOM 719 N N . LEU A 1 89 ? 12.259 -7.455 -9.567 1.00 93.75 89 LEU A N 1
ATOM 720 C CA . LEU A 1 89 ? 11.921 -7.337 -8.155 1.00 93.75 89 LEU A CA 1
ATOM 721 C C . LEU A 1 89 ? 12.921 -6.424 -7.445 1.00 93.75 89 LEU A C 1
ATOM 723 O O . LEU A 1 89 ? 14.125 -6.673 -7.468 1.00 93.75 89 LEU A O 1
ATOM 727 N N . LEU A 1 90 ? 12.414 -5.421 -6.733 1.00 95.44 90 LEU A N 1
ATOM 728 C CA . LEU A 1 90 ? 13.187 -4.616 -5.791 1.00 95.44 90 LEU A CA 1
ATOM 729 C C . LEU A 1 90 ? 12.757 -4.958 -4.366 1.00 95.44 90 LEU A C 1
ATOM 731 O O . LEU A 1 90 ? 11.653 -4.618 -3.942 1.00 95.44 90 LEU A O 1
ATOM 735 N N . SER A 1 91 ? 13.632 -5.647 -3.636 1.00 94.69 91 SER A N 1
ATOM 736 C CA . SER A 1 91 ? 13.395 -6.051 -2.249 1.00 94.69 91 SER A CA 1
ATOM 737 C C . SER A 1 91 ? 13.956 -5.019 -1.273 1.00 94.69 91 SER A C 1
ATOM 739 O O . SER A 1 91 ? 15.121 -4.633 -1.365 1.00 94.69 91 SER A O 1
ATOM 741 N N . GLY A 1 92 ? 13.145 -4.631 -0.291 1.00 95.06 92 GLY A N 1
ATOM 742 C CA . GLY A 1 92 ? 13.500 -3.678 0.755 1.00 95.06 92 GLY A CA 1
ATOM 743 C C . GLY A 1 92 ? 13.233 -2.217 0.389 1.00 95.06 92 GLY A C 1
ATOM 744 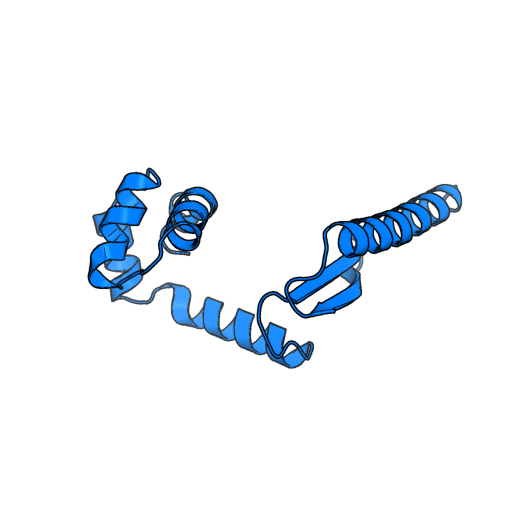O O . GLY A 1 92 ? 12.817 -1.869 -0.717 1.00 95.06 92 GLY A O 1
ATOM 745 N N . ALA A 1 93 ? 13.454 -1.340 1.369 1.00 94.94 93 ALA A N 1
ATOM 746 C CA . ALA A 1 93 ? 13.387 0.103 1.177 1.00 94.94 93 ALA A CA 1
ATOM 747 C C . ALA A 1 93 ? 14.653 0.580 0.447 1.00 94.94 93 ALA A C 1
ATOM 749 O O . ALA A 1 93 ? 15.657 0.913 1.073 1.00 94.94 93 ALA A O 1
ATOM 750 N N . VAL A 1 94 ? 14.617 0.554 -0.884 1.00 95.12 94 VAL A N 1
ATOM 751 C CA . VAL A 1 94 ? 15.718 1.022 -1.737 1.00 95.12 94 VAL A CA 1
ATOM 752 C C . VAL A 1 94 ? 15.673 2.542 -1.936 1.00 95.12 94 VAL A C 1
ATOM 754 O O . VAL A 1 94 ? 14.655 3.189 -1.679 1.00 95.12 94 VAL A O 1
ATOM 757 N N . SER A 1 95 ? 16.785 3.127 -2.390 1.00 97.25 95 SER A N 1
ATOM 758 C CA . SER A 1 95 ? 16.894 4.573 -2.597 1.00 97.25 95 SER A CA 1
ATOM 759 C C . SER A 1 95 ? 16.007 5.073 -3.741 1.00 97.25 95 SER A C 1
ATOM 761 O O . SER A 1 95 ? 15.684 4.342 -4.683 1.00 97.25 95 SER A O 1
ATOM 763 N N . LYS A 1 96 ? 15.653 6.362 -3.695 1.00 97.06 96 LYS A N 1
ATOM 764 C CA . LYS A 1 96 ? 14.914 7.037 -4.772 1.00 97.06 96 LYS A CA 1
ATOM 765 C C . LYS A 1 96 ? 15.664 6.948 -6.104 1.00 97.06 96 LYS A C 1
ATOM 767 O O . LYS A 1 96 ? 15.046 6.803 -7.154 1.00 97.06 96 LYS A O 1
ATOM 772 N N . GLU A 1 97 ? 16.986 7.018 -6.055 1.00 97.88 97 GLU A N 1
ATOM 773 C CA . GLU A 1 97 ? 17.869 6.930 -7.213 1.00 97.88 97 GLU A CA 1
ATOM 774 C C . GLU A 1 97 ? 17.754 5.552 -7.860 1.00 97.88 97 GLU A C 1
ATOM 776 O O . GLU A 1 97 ? 17.620 5.472 -9.080 1.00 97.88 97 GLU A O 1
ATOM 781 N N . LYS A 1 98 ? 17.697 4.481 -7.050 1.00 96.81 98 LYS A N 1
ATOM 782 C CA . LYS A 1 98 ? 17.505 3.132 -7.580 1.00 96.81 98 LYS A CA 1
ATOM 783 C C . LYS A 1 98 ? 16.143 2.979 -8.248 1.00 96.81 98 LYS A C 1
ATOM 785 O O . LYS A 1 98 ? 16.060 2.416 -9.333 1.00 96.81 98 LYS A O 1
ATOM 790 N N . PHE A 1 99 ? 15.087 3.529 -7.649 1.00 97.38 99 PHE A N 1
ATOM 791 C CA . PHE A 1 99 ? 13.774 3.575 -8.297 1.00 97.38 99 PHE A CA 1
ATOM 792 C C . PHE A 1 99 ? 13.827 4.301 -9.643 1.00 97.38 99 PHE A C 1
ATOM 794 O O . PHE A 1 99 ? 13.319 3.783 -10.633 1.00 97.38 99 PHE A O 1
ATOM 801 N N . LYS A 1 100 ? 14.457 5.481 -9.691 1.00 97.31 100 LYS A N 1
ATOM 802 C CA . LYS A 1 100 ? 14.578 6.271 -10.920 1.00 97.31 100 LYS A CA 1
ATOM 803 C C . LYS A 1 100 ? 15.297 5.491 -12.020 1.00 97.31 100 LYS A C 1
ATOM 805 O O . LYS A 1 100 ? 14.797 5.447 -13.135 1.00 97.31 100 LYS A O 1
ATOM 810 N N . GLU A 1 101 ? 16.425 4.860 -11.705 1.00 97.06 101 GLU A N 1
ATOM 811 C CA . GLU A 1 101 ? 17.185 4.033 -12.652 1.00 97.06 101 GLU A CA 1
ATOM 812 C C . GLU A 1 101 ? 16.302 2.953 -13.297 1.00 97.06 101 GLU A C 1
ATOM 814 O O . GLU A 1 101 ? 16.263 2.824 -14.520 1.00 97.06 101 GLU A O 1
ATOM 819 N N . VAL A 1 102 ? 15.543 2.220 -12.478 1.00 96.88 102 VAL A N 1
ATOM 820 C CA . VAL A 1 102 ? 14.669 1.140 -12.949 1.00 96.88 102 VAL A CA 1
ATOM 821 C C . VAL A 1 102 ? 13.492 1.674 -13.767 1.00 96.88 102 VAL A C 1
ATOM 823 O O . VAL A 1 102 ? 13.160 1.110 -14.809 1.00 96.88 102 VAL A O 1
ATOM 826 N N . PHE A 1 103 ? 12.881 2.786 -13.351 1.00 96.06 103 PHE A N 1
ATOM 827 C CA . PHE A 1 103 ? 11.819 3.416 -14.137 1.00 96.06 103 PHE A CA 1
ATOM 828 C C . PHE A 1 103 ? 12.313 3.851 -15.514 1.00 96.06 103 PHE A C 1
ATOM 830 O O . PHE A 1 103 ? 11.678 3.518 -16.510 1.00 96.06 103 PHE A O 1
ATOM 837 N N . GLU A 1 104 ? 13.449 4.545 -15.590 1.00 96.44 104 GLU A N 1
ATOM 838 C CA . GLU A 1 104 ? 13.999 4.995 -16.873 1.00 96.44 104 GLU A CA 1
ATOM 839 C C . GLU A 1 104 ? 14.356 3.812 -17.785 1.00 96.44 104 GLU A C 1
ATOM 841 O O . GLU A 1 104 ? 14.071 3.856 -18.982 1.00 96.44 104 GLU A O 1
ATOM 846 N N . LYS A 1 105 ? 14.890 2.717 -17.223 1.00 96.12 105 LYS A N 1
ATOM 847 C CA . LYS A 1 105 ? 15.141 1.467 -17.958 1.00 96.12 105 LYS A CA 1
ATOM 848 C C . LYS A 1 105 ? 13.871 0.948 -18.643 1.00 96.12 105 LYS A C 1
ATOM 850 O O . LYS A 1 105 ? 13.875 0.766 -19.859 1.00 96.12 105 LYS A O 1
ATOM 855 N N . TYR A 1 106 ? 12.784 0.735 -17.900 1.00 95.62 106 TYR A N 1
ATOM 856 C CA . TYR A 1 106 ? 11.559 0.152 -18.468 1.00 95.62 106 TYR A CA 1
ATOM 857 C C . TYR A 1 106 ? 10.739 1.138 -19.310 1.00 95.62 106 TYR A C 1
ATOM 859 O O . TYR A 1 106 ? 10.096 0.723 -20.272 1.00 95.62 106 TYR A O 1
ATOM 867 N N . LEU A 1 107 ? 10.809 2.442 -19.025 1.00 93.88 107 LEU A N 1
ATOM 868 C CA . LEU A 1 107 ? 10.227 3.467 -19.896 1.00 93.88 107 LEU A CA 1
ATOM 869 C C . LEU A 1 107 ? 10.943 3.531 -21.249 1.00 93.88 107 LEU A C 1
ATOM 871 O O . LEU A 1 107 ? 10.286 3.698 -22.275 1.00 93.88 107 LEU A O 1
ATOM 875 N N . SER A 1 108 ? 12.270 3.383 -21.269 1.00 93.69 108 SER A N 1
ATOM 876 C CA . SER A 1 108 ? 13.048 3.336 -22.510 1.00 93.69 108 SER A CA 1
ATOM 877 C C . SER A 1 108 ? 12.678 2.119 -23.365 1.00 93.69 108 SER A C 1
ATOM 879 O O . SER A 1 108 ? 12.395 2.273 -24.552 1.00 93.69 108 SER A O 1
ATOM 881 N N . ILE A 1 109 ? 12.584 0.931 -22.749 1.00 89.00 109 ILE A N 1
ATOM 882 C CA . ILE A 1 109 ? 12.164 -0.306 -23.431 1.00 89.00 109 ILE A CA 1
ATOM 883 C C . ILE A 1 109 ? 10.762 -0.143 -24.029 1.00 89.00 109 ILE A C 1
ATOM 885 O O . ILE A 1 109 ? 10.583 -0.359 -25.222 1.00 89.00 109 ILE A O 1
ATOM 889 N N . SER A 1 110 ? 9.798 0.337 -23.237 1.00 87.19 110 SER A N 1
ATOM 890 C CA . SER A 1 110 ? 8.417 0.530 -23.699 1.00 87.19 110 SER A CA 1
ATOM 891 C C . SER A 1 110 ? 8.314 1.498 -24.884 1.00 87.19 110 SER A C 1
ATOM 893 O O . SER A 1 110 ? 7.541 1.266 -25.811 1.00 87.19 110 SER A O 1
ATOM 895 N N . ARG A 1 111 ? 9.114 2.575 -24.900 1.00 88.62 111 ARG A N 1
ATOM 896 C CA . ARG A 1 111 ? 9.162 3.511 -26.038 1.00 88.62 111 ARG A CA 1
ATOM 897 C C . ARG A 1 111 ? 9.768 2.874 -27.284 1.00 88.62 111 ARG A C 1
ATOM 899 O O . ARG A 1 111 ? 9.290 3.139 -28.387 1.00 88.62 111 ARG A O 1
ATOM 906 N N . ALA A 1 112 ? 10.816 2.069 -27.115 1.00 85.94 112 ALA A N 1
ATOM 907 C CA . ALA A 1 112 ? 11.441 1.355 -28.220 1.00 85.94 112 ALA A CA 1
ATOM 908 C C . ALA A 1 112 ? 10.462 0.348 -28.841 1.00 85.94 112 ALA A C 1
ATOM 910 O O . ALA A 1 112 ? 10.287 0.358 -30.053 1.00 85.94 112 ALA A O 1
ATOM 911 N N . GLU A 1 113 ? 9.760 -0.438 -28.022 1.00 82.31 113 GLU A N 1
ATOM 912 C CA . GLU A 1 113 ? 8.720 -1.373 -28.471 1.00 82.31 113 GLU A CA 1
ATOM 913 C C . GLU A 1 113 ? 7.589 -0.652 -29.211 1.00 82.31 113 GLU A C 1
ATOM 915 O O . GLU A 1 113 ? 7.239 -1.042 -30.322 1.00 82.31 113 GLU A O 1
ATOM 920 N N . ALA A 1 114 ? 7.081 0.456 -28.661 1.00 81.12 114 ALA A N 1
ATOM 921 C CA . ALA A 1 114 ? 6.040 1.254 -29.310 1.00 81.12 114 ALA A CA 1
ATOM 922 C C . ALA A 1 114 ? 6.478 1.836 -30.667 1.00 81.12 114 ALA A C 1
ATOM 924 O O . ALA A 1 114 ? 5.640 2.051 -31.534 1.00 81.12 114 ALA A O 1
ATOM 925 N N . SER A 1 115 ? 7.778 2.076 -30.867 1.00 81.06 115 SER A N 1
ATOM 926 C CA . SER A 1 115 ? 8.321 2.579 -32.139 1.00 81.06 115 SER A CA 1
ATOM 927 C C . SER A 1 115 ? 8.498 1.484 -33.201 1.00 81.06 115 SER A C 1
ATOM 929 O O . SER A 1 115 ? 8.745 1.800 -34.362 1.00 81.06 115 SER A O 1
ATOM 931 N N . LEU A 1 116 ? 8.420 0.208 -32.808 1.00 75.62 116 LEU A N 1
ATOM 932 C CA . LEU A 1 116 ? 8.551 -0.955 -33.692 1.00 75.62 116 LEU A CA 1
ATOM 933 C C . LEU A 1 116 ? 7.196 -1.499 -34.168 1.00 75.62 116 LEU A C 1
ATOM 935 O O . LEU A 1 116 ? 7.169 -2.346 -35.060 1.00 75.62 116 LEU A O 1
ATOM 939 N N . VAL A 1 117 ? 6.090 -1.029 -33.586 1.00 66.50 117 VAL A N 1
ATOM 940 C CA . VAL A 1 117 ? 4.728 -1.349 -34.028 1.00 66.50 117 VAL A CA 1
ATOM 941 C C . VAL A 1 117 ? 4.329 -0.337 -35.119 1.00 66.50 117 VAL A C 1
ATOM 943 O O . VAL A 1 117 ? 4.281 0.854 -34.808 1.00 66.50 117 VAL A O 1
ATOM 946 N N . PRO A 1 118 ? 4.109 -0.766 -36.381 1.00 54.94 118 PRO A N 1
ATOM 947 C CA . PRO A 1 118 ? 3.754 0.120 -37.497 1.00 54.94 118 PRO A CA 1
ATOM 948 C C . PRO A 1 118 ? 2.394 0.809 -37.345 1.00 54.94 118 PRO A C 1
ATOM 950 O O . PRO A 1 118 ? 1.476 0.191 -36.758 1.00 54.94 118 PRO A O 1
#

Radius of gyration: 18.71 Å; Cα contacts (8 Å, |Δi|>4): 98; chains: 1; bounding box: 38×28×57 Å

Mean predicted aligned error: 4.29 Å

Secondary structure (DSSP, 8-state):
-TTGGGT-HHHHHHHHHT-S---GGGHHHHHHHTT-S-HHHHHHHHHTTTTHHHHHHHHHHHHHTT--SSSEEEEEEE-TTT--EEEEEEESS--HHHHHHHHHHHHHHHHHHHHH--

Sequence (118 aa):
ECAREQGKFWELQKLLYASDSVSRAKLHQYAKKAGVRNIDRFKTCLKERKYKDRVLDDLKEGMKLGIRGTPTFILGTYDTDTRVVHGELLSGAVSKEKFKEVFEKYLSISRAEASLVP

Nearest PDB structures (foldseek):
  7unn-assembly1_A  TM=8.275E-01  e=1.429E-03  Corynebacterium diphtheriae
  7uno-assembly1_A  TM=8.276E-01  e=3.464E-03  Corynebacterium diphtheriae
  7syx-assembly1_W  TM=3.040E-01  e=9.988E+00  Oryctolagus cuniculus

Solvent-accessible surface area (backbone atoms only — not comparable to full-atom values): 7030 Å² total; per-residue (Å²): 102,61,42,40,81,61,76,20,41,67,47,31,48,53,55,56,75,74,41,97,72,84,53,80,90,52,47,67,58,48,35,49,75,31,61,39,84,60,57,66,63,33,50,49,36,59,72,71,42,73,60,49,65,62,55,51,48,57,50,51,51,42,46,73,75,65,53,85,65,81,51,61,45,80,51,56,44,74,41,82,88,81,70,45,72,59,61,49,78,45,77,46,89,70,55,73,66,58,52,49,55,54,50,53,52,38,53,51,51,54,53,53,54,60,71,70,58,131